Protein AF-A0A523FEQ5-F1 (afdb_monomer_lite)

Structure (mmCIF, N/CA/C/O backbone):
data_AF-A0A523FEQ5-F1
#
_entry.id   AF-A0A523FEQ5-F1
#
loop_
_atom_site.group_PDB
_atom_site.id
_atom_site.type_symbol
_atom_site.label_atom_id
_atom_site.label_alt_id
_atom_site.label_comp_id
_atom_site.label_asym_id
_atom_site.label_entity_id
_atom_site.label_seq_id
_atom_site.pdbx_PDB_ins_code
_atom_site.Cartn_x
_atom_site.Cartn_y
_atom_site.Cartn_z
_atom_site.occupancy
_atom_site.B_iso_or_equiv
_atom_site.auth_seq_id
_atom_site.auth_comp_id
_atom_site.auth_asym_id
_atom_site.auth_atom_id
_atom_site.pdbx_PDB_model_num
ATOM 1 N N . LYS A 1 1 ? 8.466 0.240 6.615 1.00 66.44 1 LYS A N 1
ATOM 2 C CA . LYS A 1 1 ? 7.365 0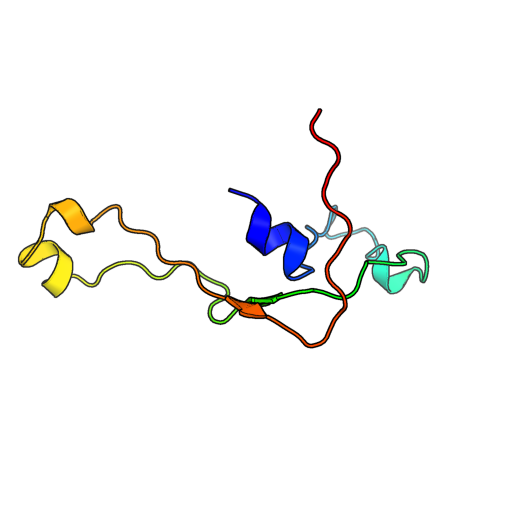.014 5.633 1.00 66.44 1 LYS A CA 1
ATOM 3 C C . LYS A 1 1 ? 7.548 0.911 4.393 1.00 66.44 1 LYS A C 1
ATOM 5 O O . LYS A 1 1 ? 6.669 1.696 4.062 1.00 66.44 1 LYS A O 1
ATOM 10 N N . SER A 1 2 ? 8.697 0.802 3.719 1.00 72.94 2 SER A N 1
ATOM 11 C CA . SER A 1 2 ? 9.115 1.677 2.604 1.00 72.94 2 SER A CA 1
ATOM 12 C C . SER A 1 2 ? 9.115 0.984 1.234 1.00 72.94 2 SER A C 1
ATOM 14 O O . SER A 1 2 ? 9.280 1.657 0.222 1.00 72.94 2 SER A O 1
ATOM 16 N N . PHE A 1 3 ? 8.872 -0.333 1.185 1.00 82.94 3 PHE A N 1
ATOM 17 C CA . PHE A 1 3 ? 8.972 -1.159 -0.026 1.00 82.94 3 PHE A CA 1
ATOM 18 C C . PHE A 1 3 ? 8.226 -0.575 -1.236 1.00 82.94 3 PHE A C 1
ATOM 20 O O . PHE A 1 3 ? 8.847 -0.281 -2.255 1.00 82.94 3 PHE A O 1
ATOM 27 N N . PHE A 1 4 ? 6.915 -0.329 -1.115 1.00 82.38 4 PHE A N 1
ATOM 28 C CA . PHE A 1 4 ? 6.129 0.219 -2.227 1.00 82.38 4 PHE A CA 1
ATOM 29 C C . PHE A 1 4 ? 6.521 1.655 -2.597 1.00 82.38 4 PHE A C 1
ATOM 31 O O . PHE A 1 4 ? 6.428 2.004 -3.767 1.00 82.38 4 PHE A O 1
ATOM 38 N N . SER A 1 5 ? 6.997 2.470 -1.647 1.00 77.94 5 SER A N 1
ATOM 39 C CA . SER A 1 5 ? 7.472 3.829 -1.955 1.00 77.94 5 SER A CA 1
ATOM 40 C C . SER A 1 5 ? 8.680 3.778 -2.887 1.00 77.94 5 SER A C 1
ATOM 42 O O . SER A 1 5 ? 8.719 4.470 -3.896 1.00 77.94 5 SER A O 1
ATOM 44 N N . ILE A 1 6 ? 9.632 2.897 -2.576 1.00 80.50 6 ILE A N 1
ATOM 45 C CA . ILE A 1 6 ? 10.876 2.749 -3.333 1.00 80.50 6 ILE A CA 1
ATOM 46 C C . ILE A 1 6 ? 10.596 2.090 -4.690 1.00 80.50 6 ILE A C 1
ATOM 48 O O . ILE A 1 6 ? 10.973 2.619 -5.731 1.00 80.50 6 ILE A O 1
ATOM 52 N N . ARG A 1 7 ? 9.890 0.953 -4.699 1.00 81.81 7 ARG A N 1
ATOM 53 C CA . ARG A 1 7 ? 9.725 0.131 -5.910 1.00 81.81 7 ARG A CA 1
ATOM 54 C C . ARG A 1 7 ? 8.685 0.655 -6.903 1.00 81.81 7 ARG A C 1
ATOM 56 O O . ARG A 1 7 ? 8.719 0.238 -8.057 1.00 81.81 7 ARG A O 1
ATOM 63 N N . CYS A 1 8 ? 7.792 1.553 -6.480 1.00 79.38 8 CYS A N 1
ATOM 64 C CA . CYS A 1 8 ? 6.844 2.225 -7.379 1.00 79.38 8 CYS A CA 1
ATOM 65 C C . CYS A 1 8 ? 7.364 3.573 -7.904 1.00 79.38 8 CYS A C 1
ATOM 67 O O . CYS A 1 8 ? 6.596 4.329 -8.490 1.00 79.38 8 CYS A O 1
ATOM 69 N N . GLY A 1 9 ? 8.641 3.904 -7.671 1.00 71.12 9 GLY A N 1
ATOM 70 C CA . GLY A 1 9 ? 9.242 5.152 -8.153 1.00 71.12 9 GLY A CA 1
ATOM 71 C C . GLY A 1 9 ? 8.773 6.407 -7.411 1.00 71.12 9 GLY A C 1
ATOM 72 O O . GLY A 1 9 ? 9.056 7.520 -7.848 1.00 71.12 9 GLY A O 1
ATOM 73 N N . ALA A 1 10 ? 8.087 6.256 -6.273 1.00 65.44 10 ALA A N 1
ATOM 74 C CA . ALA A 1 10 ? 7.727 7.367 -5.400 1.00 65.44 10 ALA A CA 1
ATOM 75 C C . ALA A 1 10 ? 8.951 7.770 -4.561 1.00 65.44 10 ALA A C 1
ATOM 77 O O . ALA A 1 10 ? 9.014 7.529 -3.352 1.00 65.44 10 ALA A O 1
ATOM 78 N N . SER A 1 11 ? 9.949 8.355 -5.228 1.00 61.81 11 SER A N 1
ATOM 79 C CA . SER A 1 11 ? 11.056 9.025 -4.553 1.00 61.81 11 SER A CA 1
ATOM 80 C C . SER A 1 11 ? 10.545 10.346 -3.986 1.00 61.81 11 SER A C 1
ATOM 82 O O . SER A 1 11 ? 9.911 11.135 -4.694 1.00 61.81 11 SER A O 1
ATOM 84 N N . ALA A 1 12 ? 10.763 10.567 -2.691 1.00 58.28 12 ALA A N 1
ATOM 85 C CA . ALA A 1 12 ? 10.370 11.807 -2.042 1.00 58.28 12 ALA A CA 1
ATOM 86 C C . ALA A 1 12 ? 11.082 12.981 -2.727 1.00 58.28 12 ALA A C 1
ATOM 88 O O . ALA A 1 12 ? 12.298 12.963 -2.918 1.00 58.28 12 ALA A O 1
ATOM 89 N N . ARG A 1 13 ? 10.325 14.014 -3.106 1.00 62.78 13 ARG A N 1
ATOM 90 C CA . ARG A 1 13 ? 10.911 15.258 -3.606 1.00 62.78 13 ARG A CA 1
ATOM 91 C C . ARG A 1 13 ? 11.623 15.925 -2.428 1.00 62.78 13 ARG A C 1
ATOM 93 O O . ARG A 1 13 ? 10.955 16.432 -1.534 1.00 62.78 13 ARG A O 1
ATOM 100 N N . THR A 1 14 ? 12.955 15.880 -2.411 1.00 66.44 14 THR A N 1
ATOM 101 C CA . THR A 1 14 ? 13.785 16.366 -1.292 1.00 66.44 14 THR A CA 1
ATOM 102 C C . THR A 1 14 ? 13.517 17.830 -0.935 1.00 66.44 14 THR A C 1
ATOM 104 O O . THR A 1 14 ? 13.642 18.205 0.224 1.00 66.44 14 THR A O 1
ATOM 107 N N . SER A 1 15 ? 13.108 18.665 -1.894 1.00 73.94 15 SER A N 1
ATOM 108 C CA . SER A 1 15 ? 12.682 20.040 -1.627 1.00 73.94 15 SER A CA 1
ATOM 109 C C . SER A 1 15 ? 11.636 20.509 -2.641 1.00 73.94 15 SER A C 1
ATOM 111 O O . SER A 1 15 ? 11.564 20.016 -3.768 1.00 73.94 15 SER A O 1
ATOM 113 N N . ARG A 1 16 ? 10.790 21.452 -2.211 1.00 75.75 16 ARG A N 1
ATOM 114 C CA . ARG A 1 16 ? 9.792 22.131 -3.056 1.00 75.75 16 ARG A CA 1
ATOM 115 C C . ARG A 1 16 ? 10.413 23.189 -3.969 1.00 75.75 16 ARG A C 1
ATOM 117 O O . ARG A 1 16 ? 9.800 23.539 -4.969 1.00 75.75 16 ARG A O 1
ATOM 124 N N . HIS A 1 17 ? 11.609 23.663 -3.626 1.00 78.56 17 HIS A N 1
ATOM 125 C CA . HIS A 1 17 ? 12.304 24.746 -4.323 1.00 78.56 17 HIS A CA 1
ATOM 126 C C . HIS A 1 17 ? 13.470 24.254 -5.181 1.00 78.56 17 HIS A C 1
ATOM 128 O O . HIS A 1 17 ? 13.980 25.011 -5.999 1.00 78.56 17 HIS A O 1
ATOM 134 N N . THR A 1 18 ? 13.898 22.996 -5.028 1.00 71.88 18 THR A N 1
ATOM 135 C CA . THR A 1 18 ? 14.915 22.422 -5.910 1.00 71.88 18 THR A CA 1
ATOM 136 C C . THR A 1 18 ? 14.262 21.676 -7.076 1.00 71.88 18 THR A C 1
ATOM 138 O O . THR A 1 18 ? 13.311 20.909 -6.872 1.00 71.88 18 THR A O 1
ATOM 141 N N . PRO A 1 19 ? 14.770 21.850 -8.311 1.00 65.50 19 PRO A N 1
ATOM 142 C CA . PRO A 1 19 ? 14.377 21.012 -9.432 1.00 65.50 19 PRO A CA 1
ATOM 143 C C . PRO A 1 19 ? 14.618 19.546 -9.080 1.00 65.50 19 PRO A C 1
ATOM 145 O O . PRO A 1 19 ? 15.667 19.172 -8.547 1.00 65.50 19 PRO A O 1
ATOM 148 N N . SER A 1 20 ? 13.633 18.704 -9.377 1.00 63.78 20 SER A N 1
ATOM 149 C CA . SER A 1 20 ? 13.742 17.262 -9.175 1.00 63.78 20 SER A CA 1
ATOM 150 C C . SER A 1 20 ? 14.984 16.702 -9.882 1.00 63.78 20 SER A C 1
ATOM 152 O O . SER A 1 20 ? 15.321 17.113 -10.987 1.00 63.78 20 SER A O 1
ATOM 154 N N . LEU A 1 21 ? 15.670 15.726 -9.280 1.00 61.16 21 LEU A N 1
ATOM 155 C CA . LEU A 1 21 ? 16.810 15.052 -9.927 1.00 61.16 21 LEU A CA 1
ATOM 156 C C . LEU A 1 21 ? 16.422 14.396 -11.266 1.00 61.16 21 LEU A C 1
ATOM 158 O O . LEU A 1 21 ? 17.243 14.335 -12.177 1.00 61.16 21 LEU A O 1
ATOM 162 N N . SER A 1 22 ? 15.154 14.002 -11.414 1.00 54.38 22 SER A N 1
ATOM 163 C CA . SER A 1 22 ? 14.570 13.544 -12.676 1.00 54.38 22 SER A CA 1
ATOM 164 C C . SER A 1 22 ? 14.434 14.646 -13.735 1.00 54.38 22 SER A C 1
ATOM 166 O O . SER A 1 22 ? 14.554 14.347 -14.915 1.00 54.38 22 SER A O 1
ATOM 168 N N . SER A 1 23 ? 14.251 15.919 -13.355 1.00 53.03 23 SER A N 1
ATOM 169 C CA . SER A 1 23 ? 14.223 17.048 -14.304 1.00 53.03 23 SER A CA 1
ATOM 170 C C . SER A 1 23 ? 15.613 17.600 -14.632 1.00 53.03 23 SER A C 1
ATOM 172 O O . SER A 1 23 ? 15.747 18.372 -15.570 1.00 53.03 23 SER A O 1
ATOM 174 N N . ARG A 1 24 ? 16.652 17.206 -13.882 1.00 50.94 24 ARG A N 1
ATOM 175 C CA . ARG A 1 24 ? 18.059 17.545 -14.170 1.00 50.94 24 ARG A CA 1
ATOM 176 C C . ARG A 1 24 ? 18.755 16.535 -15.094 1.00 50.94 24 ARG A C 1
ATOM 178 O O . ARG A 1 24 ? 19.965 16.601 -15.261 1.00 50.94 24 ARG A O 1
ATOM 185 N N . GLY A 1 25 ? 18.016 15.570 -15.653 1.00 48.81 25 GLY A N 1
ATOM 186 C CA . GLY A 1 25 ? 18.566 14.533 -16.539 1.00 48.81 25 GLY A CA 1
ATOM 187 C C . GLY A 1 25 ? 19.534 13.552 -15.861 1.00 48.81 25 GLY A C 1
ATOM 188 O O . GLY A 1 25 ? 20.134 12.726 -16.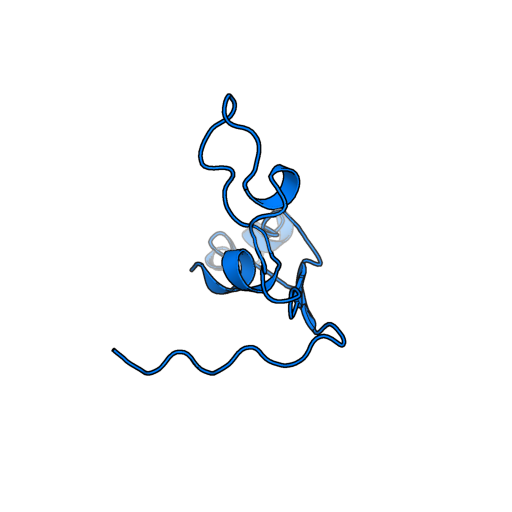536 1.00 48.81 25 GLY A O 1
ATOM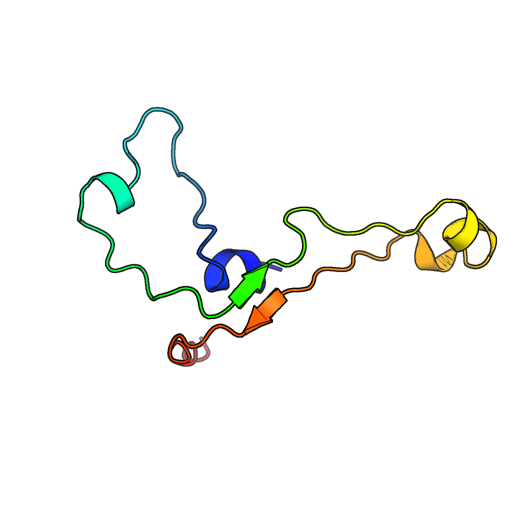 189 N N . THR A 1 26 ? 19.704 13.622 -14.534 1.00 47.41 26 THR A N 1
ATOM 190 C CA . THR A 1 26 ? 20.796 12.936 -13.817 1.00 47.41 26 THR A CA 1
ATOM 191 C C . THR A 1 26 ? 20.380 11.617 -13.161 1.00 47.41 26 THR A C 1
ATOM 193 O O . THR A 1 26 ? 21.237 10.827 -12.777 1.00 47.41 26 THR A O 1
ATOM 196 N N . SER A 1 27 ? 19.084 11.326 -12.999 1.00 51.38 27 SER A N 1
ATOM 197 C CA . SER A 1 27 ? 18.675 10.078 -12.344 1.00 51.38 27 SER A CA 1
ATOM 198 C C . SER A 1 27 ? 18.375 8.972 -13.354 1.00 51.38 27 SER A C 1
ATOM 200 O O . SER A 1 27 ? 17.272 8.903 -13.898 1.00 51.38 27 SER A O 1
ATOM 202 N N . ARG A 1 28 ? 19.307 8.026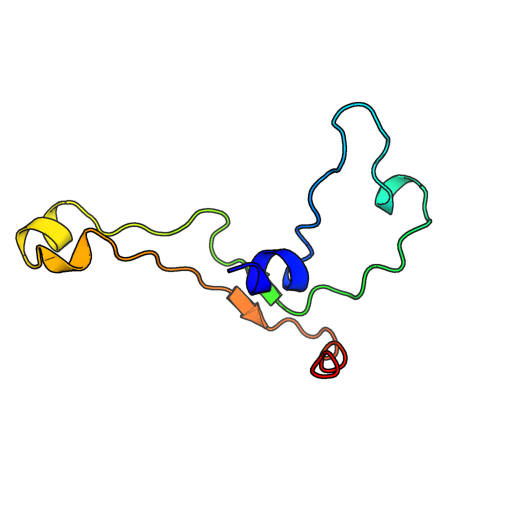 -13.502 1.00 53.31 28 ARG A N 1
ATOM 203 C CA . ARG A 1 28 ? 19.028 6.659 -13.969 1.00 53.31 28 ARG A CA 1
ATOM 204 C C . ARG A 1 28 ? 18.231 5.915 -12.887 1.00 53.31 28 ARG A C 1
ATOM 206 O O . ARG A 1 28 ? 18.721 4.982 -12.260 1.00 53.31 28 ARG A O 1
ATOM 213 N N . ALA A 1 29 ? 17.027 6.395 -12.578 1.00 61.91 29 ALA A N 1
ATOM 214 C CA . ALA A 1 29 ? 16.137 5.709 -11.655 1.00 61.91 29 ALA A CA 1
ATOM 215 C C . ALA A 1 29 ? 15.719 4.390 -12.313 1.00 61.91 29 ALA A C 1
ATOM 217 O O . ALA A 1 29 ? 15.214 4.393 -13.436 1.00 61.91 29 ALA A O 1
ATOM 218 N N . ALA A 1 30 ? 15.972 3.263 -11.643 1.00 67.50 30 ALA A N 1
ATOM 219 C CA . ALA A 1 30 ? 15.539 1.964 -12.137 1.00 67.50 30 ALA A CA 1
ATOM 220 C C . ALA A 1 30 ? 14.024 1.997 -12.396 1.00 67.50 30 ALA A C 1
ATOM 222 O O . ALA A 1 30 ? 13.261 2.545 -11.593 1.00 67.50 30 ALA A O 1
ATOM 223 N N . ALA A 1 31 ? 13.599 1.435 -13.529 1.00 74.50 31 ALA A N 1
ATOM 224 C CA . ALA A 1 31 ? 12.196 1.437 -13.919 1.00 74.50 31 ALA A CA 1
ATOM 225 C C . ALA A 1 31 ? 11.337 0.831 -12.790 1.00 74.50 31 ALA A C 1
ATOM 227 O O . ALA A 1 31 ? 11.725 -0.187 -12.204 1.00 74.50 31 ALA A O 1
ATOM 228 N N . PRO A 1 32 ? 10.200 1.451 -12.431 1.00 81.00 32 PRO A N 1
ATOM 229 C CA . PRO A 1 32 ? 9.393 1.001 -11.303 1.00 81.00 32 PRO A CA 1
ATOM 230 C C . PRO A 1 32 ? 8.893 -0.424 -11.554 1.00 81.00 32 PRO A C 1
ATOM 232 O O . PRO A 1 32 ? 8.185 -0.659 -12.529 1.00 81.00 32 PRO A O 1
ATOM 235 N N . SER A 1 33 ? 9.238 -1.372 -10.672 1.00 85.06 33 SER A N 1
ATOM 236 C CA . SER A 1 33 ? 8.802 -2.779 -10.787 1.00 85.06 33 SER A CA 1
ATOM 237 C C . SER A 1 33 ? 7.334 -2.988 -10.423 1.00 85.06 33 SER A C 1
ATOM 239 O O . SER A 1 33 ? 6.783 -4.056 -10.677 1.00 85.06 33 SER A O 1
ATOM 241 N N . PHE A 1 34 ? 6.715 -2.013 -9.756 1.00 87.25 34 PHE A N 1
ATOM 242 C CA . PHE A 1 34 ? 5.318 -2.084 -9.359 1.00 87.25 34 PHE A CA 1
ATOM 243 C C . PHE A 1 34 ? 4.603 -0.770 -9.647 1.00 87.25 34 PHE A C 1
ATOM 245 O O . PHE A 1 34 ? 5.175 0.312 -9.527 1.00 87.25 34 PHE A O 1
ATOM 252 N N . ARG A 1 35 ? 3.317 -0.872 -9.965 1.00 88.12 35 ARG A N 1
ATOM 253 C CA . ARG A 1 35 ? 2.386 0.245 -10.075 1.00 88.12 35 ARG A CA 1
ATOM 254 C C . ARG A 1 35 ? 1.394 0.171 -8.921 1.00 88.12 35 ARG A C 1
ATOM 256 O O . ARG A 1 35 ? 0.717 -0.840 -8.750 1.00 88.12 35 ARG A O 1
ATOM 263 N N . LEU A 1 36 ? 1.314 1.230 -8.116 1.00 88.81 36 LEU A N 1
ATOM 264 C CA . LEU A 1 36 ? 0.350 1.313 -7.016 1.00 88.81 36 LEU A CA 1
ATOM 265 C C . LEU A 1 36 ? -1.077 1.292 -7.565 1.00 88.81 36 LEU A C 1
ATOM 267 O O . LEU A 1 36 ? -1.413 2.107 -8.421 1.00 88.81 36 LEU A O 1
ATOM 271 N N . LEU A 1 37 ? -1.915 0.406 -7.021 1.00 89.62 37 LEU A N 1
ATOM 272 C CA . LEU A 1 37 ? -3.354 0.423 -7.298 1.00 89.62 37 LEU A CA 1
ATOM 273 C C . LEU A 1 37 ? -4.020 1.603 -6.590 1.00 89.62 37 LEU A C 1
ATOM 275 O O . LEU A 1 37 ? -4.851 2.290 -7.165 1.00 89.62 37 LEU A O 1
ATOM 279 N N . ASN A 1 38 ? -3.597 1.873 -5.353 1.00 88.06 38 ASN A N 1
ATOM 280 C CA . ASN A 1 38 ? -4.087 2.987 -4.554 1.00 88.06 38 ASN A CA 1
ATOM 281 C C . ASN A 1 38 ? -2.915 3.790 -3.992 1.00 88.06 38 ASN A C 1
ATOM 283 O O . ASN A 1 38 ? -2.037 3.245 -3.323 1.00 88.06 38 ASN A O 1
ATOM 287 N N . ARG A 1 39 ? -2.907 5.106 -4.241 1.00 83.31 39 ARG A N 1
ATOM 288 C CA . ARG A 1 39 ? -1.881 6.019 -3.699 1.00 83.31 39 ARG A CA 1
ATOM 289 C C . ARG A 1 39 ? -2.010 6.187 -2.186 1.00 83.31 39 ARG A C 1
ATOM 291 O O . ARG A 1 39 ? -1.011 6.355 -1.493 1.00 83.31 39 ARG A O 1
ATOM 298 N N . ARG A 1 40 ? -3.244 6.161 -1.677 1.00 86.75 40 ARG A N 1
ATOM 299 C CA . ARG A 1 40 ? -3.552 6.206 -0.244 1.00 86.75 40 ARG A CA 1
ATOM 300 C C . ARG A 1 40 ? -3.821 4.798 0.271 1.00 86.75 40 ARG A C 1
ATOM 302 O O . ARG A 1 40 ? -4.221 3.906 -0.467 1.00 86.75 40 ARG A O 1
ATOM 309 N N . VAL A 1 41 ? -3.591 4.617 1.563 1.00 90.94 41 VAL A N 1
ATOM 310 C CA . VAL A 1 41 ? -3.926 3.376 2.260 1.00 90.94 41 VAL A CA 1
ATOM 311 C C . VAL A 1 41 ? -5.436 3.216 2.319 1.00 90.94 41 VAL A C 1
ATOM 313 O O . VAL A 1 41 ? -6.124 4.159 2.708 1.00 90.94 41 VAL A O 1
ATOM 316 N N . ILE A 1 42 ? -5.924 2.016 2.016 1.00 94.19 42 ILE A N 1
ATOM 317 C CA . ILE A 1 42 ? -7.327 1.673 2.232 1.00 94.19 42 ILE A CA 1
ATOM 318 C C . ILE A 1 42 ? -7.522 1.376 3.723 1.00 94.19 42 ILE A C 1
ATOM 320 O O . ILE A 1 42 ? -6.774 0.592 4.323 1.00 94.19 42 ILE A O 1
ATOM 324 N N . LYS A 1 43 ? -8.499 2.062 4.318 1.00 95.81 43 LYS A N 1
ATOM 325 C CA . LYS A 1 43 ? -8.953 1.865 5.696 1.00 95.81 43 LYS A CA 1
ATOM 326 C C . LYS A 1 43 ? -10.250 1.045 5.677 1.00 95.81 43 LYS A C 1
ATOM 328 O O . LYS A 1 43 ? -10.991 1.168 4.704 1.00 95.81 43 LYS A O 1
ATOM 333 N N . PRO A 1 44 ? -10.526 0.261 6.728 1.00 95.31 44 PRO A N 1
ATOM 334 C CA . PRO A 1 44 ? -11.826 -0.387 6.890 1.00 95.31 44 PRO A CA 1
ATOM 335 C C . PRO A 1 44 ? -12.951 0.653 6.990 1.00 95.31 44 PRO A C 1
ATOM 337 O O . PRO A 1 44 ? -12.733 1.768 7.482 1.00 95.31 44 PRO A O 1
ATOM 340 N N . GLY A 1 45 ? -14.144 0.274 6.537 1.00 96.31 45 GLY A N 1
ATOM 341 C CA . GLY A 1 45 ? -15.359 1.083 6.672 1.00 96.31 45 GLY A CA 1
ATOM 342 C C . GLY A 1 45 ? -15.954 1.028 8.084 1.00 96.31 45 GLY A C 1
ATOM 343 O O . GLY A 1 45 ? -15.591 0.174 8.892 1.00 96.31 45 GLY A O 1
ATOM 344 N N . ALA A 1 46 ? -16.904 1.919 8.384 1.00 96.06 46 ALA A N 1
ATOM 345 C CA . ALA A 1 46 ? -17.567 1.955 9.693 1.00 96.06 46 ALA A CA 1
ATOM 346 C C . ALA A 1 46 ? -18.327 0.650 10.002 1.00 96.06 46 ALA A C 1
ATOM 348 O O . ALA A 1 46 ? -18.192 0.107 11.097 1.00 96.06 46 ALA A O 1
ATOM 349 N N . GLU 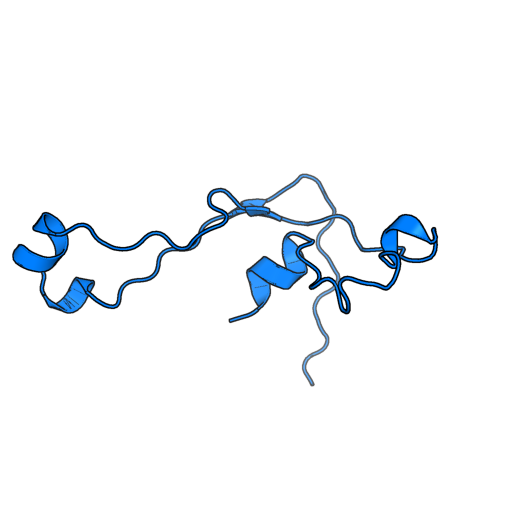A 1 47 ? -19.045 0.099 9.020 1.00 97.00 47 GLU A N 1
ATOM 350 C CA . GLU A 1 47 ? -19.756 -1.181 9.152 1.00 97.00 47 GLU A CA 1
ATOM 351 C C . GLU A 1 47 ? -18.818 -2.364 9.415 1.00 97.00 47 GLU A C 1
ATOM 353 O O . GLU A 1 47 ? -19.145 -3.277 10.171 1.00 97.00 47 GLU A O 1
ATOM 358 N N . GLU A 1 48 ? -17.640 -2.367 8.789 1.00 95.56 48 GLU A N 1
ATOM 359 C CA . GLU A 1 48 ? -16.635 -3.413 8.983 1.00 95.56 48 GLU A CA 1
ATOM 360 C C . GLU A 1 48 ? -16.030 -3.333 10.387 1.00 95.56 48 GLU A C 1
ATOM 362 O O . GLU A 1 48 ? -15.860 -4.354 11.044 1.00 95.56 48 GLU A O 1
ATOM 367 N N . ILE A 1 49 ? -15.773 -2.119 10.886 1.00 97.44 49 ILE A N 1
ATOM 368 C CA . ILE A 1 49 ? -15.295 -1.898 12.258 1.00 97.44 49 ILE A CA 1
ATOM 369 C C . ILE A 1 49 ? -16.364 -2.294 13.284 1.00 97.44 49 ILE A C 1
ATOM 371 O O . ILE A 1 49 ? -16.019 -2.838 14.330 1.00 97.44 49 ILE A O 1
ATOM 375 N N . SER A 1 50 ? -17.642 -2.020 13.005 1.00 96.62 50 SER A N 1
ATOM 376 C CA . SER A 1 50 ? -18.754 -2.405 13.880 1.00 96.62 50 SER A CA 1
ATOM 377 C C . SER A 1 50 ? -18.891 -3.927 13.976 1.00 96.62 50 SER A C 1
ATOM 379 O O . SER A 1 50 ? -18.988 -4.457 15.080 1.00 96.62 50 SER A O 1
ATOM 381 N N . ARG A 1 51 ? -18.807 -4.636 12.841 1.00 97.62 51 ARG A N 1
ATOM 382 C CA . ARG A 1 51 ? -18.835 -6.108 12.798 1.00 97.62 51 ARG A CA 1
ATOM 383 C C . ARG A 1 51 ? -17.562 -6.750 13.349 1.00 97.62 51 ARG A C 1
ATOM 385 O O . ARG A 1 51 ? -17.618 -7.834 13.917 1.00 97.62 51 ARG A O 1
ATOM 392 N N . ASN A 1 52 ? -16.411 -6.103 13.175 1.00 96.88 52 ASN A N 1
ATOM 393 C CA . ASN A 1 52 ? -15.115 -6.593 13.627 1.00 96.88 52 ASN A CA 1
ATOM 394 C C . ASN A 1 52 ? -14.263 -5.449 14.213 1.00 96.88 52 ASN A C 1
ATOM 396 O O . ASN A 1 52 ? -13.470 -4.827 13.494 1.00 96.88 52 ASN A O 1
ATOM 400 N N . PRO A 1 53 ? -14.331 -5.203 15.535 1.00 95.62 53 PRO A N 1
ATOM 401 C CA . PRO A 1 53 ? -13.560 -4.142 16.187 1.00 95.62 53 PRO A CA 1
ATOM 402 C C . PRO A 1 53 ? -12.040 -4.242 15.979 1.00 95.62 53 PRO A C 1
ATOM 404 O O . PRO A 1 53 ? -11.357 -3.215 15.905 1.00 95.62 53 PRO A O 1
ATOM 407 N N . ARG A 1 54 ? -11.500 -5.460 15.806 1.00 96.44 54 ARG A N 1
ATOM 408 C CA . ARG A 1 54 ? -10.072 -5.693 15.524 1.00 96.44 54 ARG A CA 1
ATOM 409 C C . ARG A 1 54 ? -9.645 -5.112 14.170 1.00 96.44 54 ARG A C 1
ATOM 411 O O . ARG A 1 54 ? -8.473 -4.781 13.996 1.00 96.44 54 ARG A O 1
ATOM 418 N N . ALA A 1 55 ? -10.569 -4.926 13.226 1.00 95.25 55 ALA A N 1
ATOM 419 C CA . ALA A 1 55 ? -10.263 -4.385 11.905 1.00 95.25 55 ALA A CA 1
ATOM 420 C C . ALA A 1 55 ? -9.829 -2.910 11.937 1.00 95.25 55 ALA A C 1
ATOM 422 O O . ALA A 1 55 ? -9.145 -2.476 11.018 1.00 95.25 55 ALA A O 1
ATOM 423 N N . ARG A 1 56 ? -10.142 -2.133 12.989 1.00 95.44 56 ARG A N 1
ATOM 424 C CA . ARG A 1 56 ? -9.914 -0.669 13.071 1.00 95.44 56 ARG A CA 1
ATOM 425 C C . ARG A 1 56 ? -8.493 -0.215 12.685 1.00 95.44 56 ARG A C 1
ATOM 427 O O . ARG A 1 56 ? -8.300 0.864 12.107 1.00 95.44 56 ARG A O 1
ATOM 434 N N . SER A 1 57 ? -7.486 -1.034 12.981 1.00 94.38 57 SER A N 1
ATOM 435 C CA . SER A 1 57 ? -6.073 -0.761 12.689 1.00 94.38 57 SER A CA 1
ATOM 436 C C . SER A 1 57 ? -5.581 -1.331 11.351 1.00 94.38 57 SER A C 1
ATOM 438 O O . SER A 1 57 ? -4.435 -1.079 10.976 1.00 94.38 57 SER A O 1
ATOM 440 N N . ALA A 1 58 ? -6.421 -2.037 10.591 1.00 94.44 58 ALA A N 1
ATOM 441 C CA . ALA A 1 58 ? -6.069 -2.596 9.292 1.00 94.44 58 ALA A CA 1
ATOM 442 C C . ALA A 1 58 ? -5.711 -1.488 8.288 1.00 94.44 58 ALA A C 1
ATOM 444 O O . ALA A 1 58 ? -6.331 -0.420 8.221 1.00 94.44 58 ALA A O 1
ATOM 445 N N . ARG A 1 59 ? -4.643 -1.720 7.521 1.00 93.88 59 ARG A N 1
ATOM 446 C CA . ARG A 1 59 ? -4.074 -0.753 6.573 1.00 93.88 59 ARG A CA 1
ATOM 447 C C . ARG A 1 59 ? -3.644 -1.471 5.295 1.00 93.88 59 ARG A C 1
ATOM 449 O O . ARG A 1 59 ? -2.469 -1.832 5.161 1.00 93.88 59 ARG A O 1
ATOM 456 N N . LEU A 1 60 ? -4.576 -1.627 4.357 1.00 93.31 60 LEU A N 1
ATOM 457 C CA . LEU A 1 60 ? -4.353 -2.327 3.091 1.00 93.31 60 LEU A CA 1
ATOM 458 C C . LEU A 1 60 ? -3.578 -1.446 2.095 1.00 93.31 60 LEU A C 1
ATOM 460 O O . LEU A 1 60 ? -3.869 -0.262 1.903 1.00 93.31 60 LEU A O 1
ATOM 464 N N . ARG A 1 61 ? -2.546 -2.033 1.482 1.00 92.81 61 ARG A N 1
ATOM 465 C CA . ARG A 1 61 ? -1.739 -1.449 0.400 1.00 92.81 61 ARG A CA 1
ATOM 466 C C . ARG A 1 61 ? -1.562 -2.519 -0.668 1.00 92.81 61 ARG A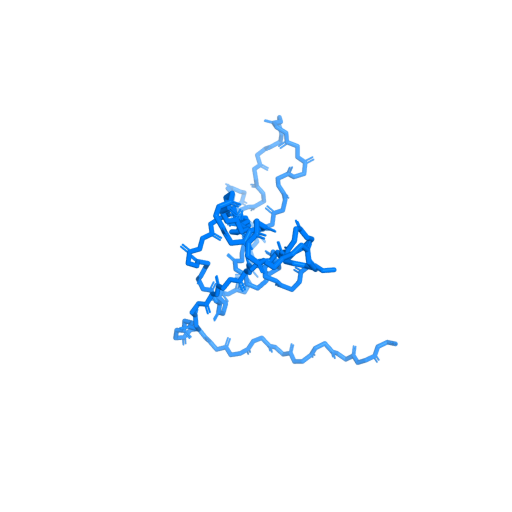 C 1
ATOM 468 O O . ARG A 1 61 ? -1.168 -3.627 -0.323 1.00 92.81 61 ARG A O 1
ATOM 475 N N . ALA A 1 62 ? -1.816 -2.172 -1.924 1.00 91.25 62 ALA A N 1
ATOM 476 C CA . ALA A 1 62 ? -1.731 -3.100 -3.044 1.00 91.25 62 ALA A CA 1
ATOM 477 C C . ALA A 1 62 ? -1.064 -2.436 -4.256 1.00 91.25 62 ALA A C 1
ATOM 479 O O . ALA A 1 62 ? -1.217 -1.231 -4.488 1.00 91.25 62 ALA A O 1
ATOM 480 N N . ALA A 1 63 ? -0.319 -3.231 -5.018 1.00 91.12 63 ALA A N 1
ATOM 481 C CA . ALA A 1 63 ? 0.360 -2.812 -6.234 1.00 91.12 63 ALA A CA 1
ATOM 482 C C . ALA A 1 63 ? 0.441 -3.986 -7.219 1.00 91.12 63 ALA A C 1
ATOM 484 O O . ALA A 1 63 ? 0.444 -5.141 -6.801 1.00 91.12 63 ALA A O 1
ATOM 485 N N . VAL A 1 64 ? 0.526 -3.677 -8.511 1.00 91.62 64 VAL A N 1
ATOM 486 C CA . VAL A 1 64 ? 0.636 -4.651 -9.608 1.00 91.62 64 VAL A CA 1
ATOM 487 C C . VAL A 1 64 ? 2.053 -4.628 -10.160 1.00 91.62 64 VAL A C 1
ATOM 489 O O . VAL A 1 64 ? 2.625 -3.551 -10.320 1.00 91.62 64 VAL A O 1
ATOM 492 N N . ARG A 1 65 ? 2.627 -5.803 -10.435 1.00 91.19 65 ARG A N 1
ATOM 493 C CA . ARG A 1 65 ? 3.960 -5.918 -11.038 1.00 91.19 65 ARG A CA 1
ATOM 494 C C . ARG A 1 65 ? 3.928 -5.401 -12.478 1.00 91.19 65 ARG A C 1
ATOM 496 O O . ARG A 1 65 ? 3.003 -5.709 -13.220 1.00 91.19 65 ARG A O 1
ATOM 503 N N . THR A 1 66 ? 4.910 -4.591 -12.846 1.00 86.44 66 THR A N 1
ATOM 504 C CA . THR A 1 66 ? 5.092 -4.100 -14.219 1.00 86.44 66 THR A CA 1
ATOM 505 C C . THR A 1 66 ? 5.996 -5.051 -15.007 1.00 86.44 66 THR A C 1
ATOM 507 O O . THR A 1 66 ? 6.605 -5.958 -14.440 1.00 86.44 66 THR A O 1
ATOM 510 N N . GLU A 1 67 ? 6.119 -4.820 -16.312 1.00 86.94 67 GLU A N 1
ATOM 511 C CA . GLU A 1 67 ? 7.035 -5.557 -17.197 1.00 86.94 67 GLU A CA 1
ATOM 512 C C . GLU A 1 67 ? 8.515 -5.212 -16.962 1.00 86.94 67 GLU A C 1
ATOM 514 O O . GLU A 1 67 ? 9.405 -5.845 -17.525 1.00 86.94 67 GLU A O 1
ATOM 519 N N . ALA A 1 68 ? 8.800 -4.218 -16.113 1.00 84.00 68 ALA A N 1
ATOM 520 C CA . ALA A 1 68 ? 10.165 -3.830 -15.803 1.00 84.00 68 ALA A CA 1
ATOM 521 C C . ALA A 1 68 ? 10.942 -4.999 -15.163 1.00 84.00 68 ALA A C 1
ATOM 523 O O . ALA A 1 68 ? 10.392 -5.730 -14.324 1.00 84.00 68 ALA A O 1
ATOM 524 N N . PRO A 1 69 ? 12.240 -5.150 -15.487 1.00 81.88 69 PRO A N 1
ATOM 525 C CA . PRO A 1 69 ? 13.059 -6.193 -14.895 1.00 81.88 69 PRO A CA 1
ATOM 526 C C . PRO A 1 69 ? 13.087 -6.071 -13.361 1.00 81.88 69 PRO A C 1
ATOM 528 O O . PRO A 1 69 ? 12.978 -4.967 -12.802 1.00 81.88 69 PRO A O 1
ATOM 531 N N . PRO A 1 70 ? 13.212 -7.201 -12.641 1.00 79.44 70 PRO A N 1
ATOM 532 C CA . PRO A 1 70 ? 13.355 -7.166 -11.196 1.00 79.44 70 PRO A CA 1
ATOM 533 C C . PRO A 1 70 ? 14.614 -6.373 -10.836 1.00 79.44 70 PRO A C 1
ATOM 535 O O . PRO A 1 70 ? 15.682 -6.607 -11.394 1.00 79.44 70 PRO A O 1
ATOM 538 N N . TRP A 1 71 ? 14.504 -5.428 -9.897 1.00 77.75 71 TRP A N 1
ATOM 539 C CA . TRP A 1 71 ? 15.710 -4.788 -9.368 1.00 77.75 71 TRP A CA 1
ATOM 540 C C . TRP A 1 71 ? 16.554 -5.843 -8.650 1.00 77.75 71 TRP A C 1
ATOM 542 O O . TRP A 1 71 ? 15.957 -6.740 -8.035 1.00 77.75 71 TRP A O 1
ATOM 552 N N . PRO A 1 72 ? 17.892 -5.712 -8.672 1.00 79.38 72 PRO A N 1
ATOM 553 C CA . PRO A 1 72 ? 18.773 -6.619 -7.952 1.00 79.38 72 PRO A CA 1
ATOM 554 C C . PRO A 1 72 ? 18.342 -6.727 -6.489 1.00 79.38 72 PRO A C 1
ATOM 556 O O . PRO A 1 72 ? 17.881 -5.747 -5.886 1.00 79.38 72 PRO A O 1
ATOM 559 N N . ALA A 1 73 ? 18.450 -7.935 -5.932 1.00 73.81 73 ALA A N 1
ATOM 560 C CA . ALA A 1 73 ? 18.248 -8.138 -4.508 1.00 73.81 73 ALA A CA 1
ATOM 561 C C . ALA A 1 73 ? 19.172 -7.174 -3.755 1.00 73.81 73 ALA A C 1
ATOM 563 O O . ALA A 1 73 ? 20.343 -7.029 -4.106 1.00 73.81 73 ALA A O 1
ATOM 564 N N . ARG A 1 74 ? 18.642 -6.480 -2.742 1.00 65.38 74 ARG A N 1
ATOM 565 C CA . ARG A 1 74 ? 19.524 -5.778 -1.809 1.00 65.38 74 ARG A CA 1
ATOM 566 C C . ARG A 1 74 ? 20.389 -6.854 -1.160 1.00 65.38 74 ARG A C 1
ATOM 568 O O . ARG A 1 74 ? 19.821 -7.783 -0.589 1.00 65.38 74 ARG A O 1
ATOM 575 N N . ALA A 1 75 ? 21.711 -6.745 -1.286 1.00 52.12 75 ALA A N 1
ATOM 576 C CA . ALA A 1 75 ? 22.610 -7.521 -0.444 1.00 52.12 75 ALA A CA 1
ATOM 577 C C . ALA A 1 75 ? 22.176 -7.288 1.010 1.00 52.12 75 ALA A C 1
ATOM 579 O O . ALA A 1 75 ? 21.881 -6.148 1.379 1.00 52.12 75 ALA A O 1
ATOM 580 N N . ALA A 1 76 ? 22.003 -8.372 1.763 1.00 44.84 76 ALA A N 1
ATOM 581 C CA . ALA A 1 76 ? 21.708 -8.275 3.182 1.00 44.84 76 ALA A CA 1
ATOM 582 C C . ALA A 1 76 ? 22.890 -7.555 3.845 1.00 44.84 76 ALA A C 1
ATOM 584 O O . ALA A 1 76 ? 24.033 -7.967 3.655 1.00 44.84 76 ALA A O 1
ATOM 585 N N . GLU A 1 77 ? 22.593 -6.452 4.524 1.00 35.88 77 GLU A N 1
ATOM 586 C CA . GLU A 1 77 ? 23.501 -5.773 5.450 1.00 35.88 77 GLU A CA 1
ATOM 587 C C . GLU A 1 77 ? 23.178 -6.262 6.861 1.00 35.88 77 GLU A C 1
ATOM 589 O O . GLU A 1 77 ? 21.960 -6.403 7.150 1.00 35.88 77 GLU A O 1
#

Secondary structure (DSSP, 8-state):
--HHHHHTT----S-SSSPPTTTTT---PPPPSEEES-SSPBPPPHHHHHH-GGGGG--B--EEE-SSPPPPPPPP-

Foldseek 3Di:
DCVCCLQQVVDPQPDPPDDRCVRVVNDPRQHRQKHWPDPAWDADDPVRCVVPVVSRPDTDTDIDGDPGDDDDDDDDD

Sequence (77 aa):
KSFFSIRCGASARTSRHTPSLSSRGTSRAAAPSFRLLNRRVIKPGAEEISRNPRARSARLRAAVRTEAPPWPARAAE

pLDDT: mean 78.65, std 15.79, range [35.88, 97.62]

Radius of gyration: 17.04 Å; chains: 1; bounding box: 43×33×33 Å